Protein AF-A0A0Q2QNN5-F1 (afdb_monomer_lite)

Foldseek 3Di:
DPLVVLLVLLVVLLVCCLPVNVCSLVSLVVVLVVQVVLNVLSVQLSVLSVVLVVLVVLCLQQVVDPVVVVVVHDHDDDDPVVNVVSLVVSLVSNLSSLVSVLVSQVVVCVVQVLCLSNVLSVLQNVLSVCVVVDPVSSVVSSVSSSVSNSSSSVSSVVRD

Sequence (160 aa):
MNVRRLELLFALTLILMMYVYPLALVGLWLLMGELPKYREELKRSLIVFIASLPLYGAKIALGISGWSRTLGITPVETSPAVINAVHTVFLTLQFLSLYFLYRALSRMSDDTGAEMLKTGGLMLLVAIPLHFATITAYFIATWMGLILIIYGLEQTVGHG

Radius of gyration: 16.25 Å; chains: 1; bounding box: 40×25×50 Å

Secondary structure (DSSP, 8-state):
--HHHHHHHHHHHHHHHHHSGGGHHHHHHHHHHH-GGGHHHHHHHHHHHHHHHHHHHHHHHTT-STHHHHTTPPPPP--HHHHHHHHHHHHHHHHHHHHHHHHHHHHHHHHHT-HHHHHHHHHHHHHHHHHHH-HHHHHHHHHHHHHHHHHHHHHHHHT-

pLDDT: mean 94.72, std 7.02, range [43.03, 98.69]

Organism: NCBI:txid277988

Structure (mmCIF, N/CA/C/O backbone):
data_AF-A0A0Q2QNN5-F1
#
_entry.id   AF-A0A0Q2QNN5-F1
#
loop_
_atom_site.group_PDB
_atom_site.id
_atom_site.type_symbol
_atom_site.label_atom_id
_atom_site.label_alt_id
_atom_site.label_comp_id
_atom_site.label_asym_id
_atom_site.label_entity_id
_atom_site.label_seq_id
_atom_site.pdbx_PDB_ins_code
_atom_site.Cartn_x
_atom_site.Cartn_y
_atom_site.Cartn_z
_atom_site.occupancy
_atom_site.B_iso_or_equiv
_atom_site.auth_seq_id
_atom_site.auth_comp_id
_atom_site.auth_asym_id
_atom_site.auth_atom_id
_atom_site.pdbx_PDB_model_num
ATOM 1 N N . MET A 1 1 ? -11.080 -6.256 20.028 1.00 81.31 1 MET A N 1
ATOM 2 C CA . MET A 1 1 ? -10.058 -6.139 18.966 1.00 81.31 1 MET A CA 1
ATOM 3 C C . MET A 1 1 ? -8.701 -6.056 19.647 1.00 81.31 1 MET A C 1
ATOM 5 O O . MET A 1 1 ? -8.588 -5.290 20.592 1.00 81.31 1 MET A O 1
ATOM 9 N N . ASN A 1 2 ? -7.712 -6.870 19.267 1.00 89.56 2 ASN A N 1
ATOM 10 C CA . ASN A 1 2 ? -6.384 -6.795 19.887 1.00 89.56 2 ASN A CA 1
ATOM 11 C C . ASN A 1 2 ? -5.547 -5.737 19.153 1.00 89.56 2 ASN A C 1
ATOM 13 O O . ASN A 1 2 ? -4.964 -6.024 18.110 1.00 89.56 2 ASN A O 1
ATOM 17 N N . VAL A 1 3 ? -5.539 -4.515 19.684 1.00 92.44 3 VAL A N 1
ATOM 18 C CA . VAL A 1 3 ? -4.913 -3.342 19.052 1.00 92.44 3 VAL A CA 1
ATOM 19 C C . VAL A 1 3 ? -3.424 -3.550 18.797 1.00 92.44 3 VAL A C 1
ATOM 21 O O . VAL A 1 3 ? -2.986 -3.413 17.660 1.00 92.44 3 VAL A O 1
ATOM 24 N N . ARG A 1 4 ? -2.681 -4.055 19.787 1.00 93.75 4 ARG A N 1
ATOM 25 C CA . ARG A 1 4 ? -1.249 -4.349 19.636 1.00 93.75 4 ARG A CA 1
ATOM 26 C C . ARG A 1 4 ? -0.961 -5.347 18.515 1.00 93.75 4 ARG A C 1
ATOM 28 O O . ARG A 1 4 ? 0.030 -5.232 17.799 1.00 93.75 4 ARG A O 1
ATOM 35 N N . ARG A 1 5 ? -1.834 -6.343 18.334 1.00 95.44 5 ARG A N 1
ATOM 36 C CA . ARG A 1 5 ? -1.711 -7.288 17.217 1.00 95.44 5 ARG A CA 1
ATOM 37 C C . ARG A 1 5 ? -1.963 -6.604 15.874 1.00 95.44 5 ARG A C 1
ATOM 39 O O . ARG A 1 5 ? -1.244 -6.891 14.924 1.00 95.44 5 ARG A O 1
ATOM 46 N N . LEU A 1 6 ? -2.942 -5.705 15.788 1.00 96.12 6 LEU A N 1
ATOM 47 C CA . LEU A 1 6 ? -3.210 -4.947 14.564 1.00 96.12 6 LEU A CA 1
ATOM 48 C C . LEU A 1 6 ? -2.070 -3.996 14.209 1.00 96.12 6 LEU A C 1
ATOM 50 O O . LEU A 1 6 ? -1.664 -3.983 13.052 1.00 96.12 6 LEU A O 1
ATOM 54 N N . GLU A 1 7 ? -1.512 -3.268 15.175 1.00 96.50 7 GLU A N 1
ATOM 55 C CA . GLU A 1 7 ? -0.339 -2.408 14.966 1.00 96.50 7 GLU A CA 1
ATOM 56 C C . GLU A 1 7 ? 0.812 -3.195 14.337 1.00 96.50 7 GLU A C 1
ATOM 58 O O . GLU A 1 7 ? 1.355 -2.800 13.304 1.00 96.50 7 GLU A O 1
ATOM 63 N N . LEU A 1 8 ? 1.126 -4.363 14.912 1.00 97.25 8 LEU A N 1
ATOM 64 C CA . LEU A 1 8 ? 2.151 -5.263 14.389 1.00 97.25 8 LEU A CA 1
ATOM 65 C C . LEU A 1 8 ? 1.820 -5.748 12.976 1.00 97.25 8 LEU A C 1
ATOM 67 O O . LEU A 1 8 ? 2.712 -5.808 12.135 1.00 97.25 8 LEU A O 1
ATOM 71 N N . LEU A 1 9 ? 0.560 -6.079 12.692 1.00 97.50 9 LEU A N 1
ATOM 72 C CA . LEU A 1 9 ? 0.148 -6.530 11.364 1.00 97.50 9 LEU A CA 1
ATOM 73 C C . LEU A 1 9 ? 0.200 -5.412 10.319 1.00 97.50 9 LEU A C 1
ATOM 75 O O . LEU A 1 9 ? 0.644 -5.668 9.200 1.00 97.50 9 LEU A O 1
ATOM 79 N N . PHE A 1 10 ? -0.198 -4.184 10.652 1.00 97.25 10 PHE A N 1
ATOM 80 C CA . PHE A 1 10 ? -0.065 -3.036 9.752 1.00 97.25 10 PHE A CA 1
ATOM 81 C C . PHE A 1 10 ? 1.404 -2.684 9.513 1.00 97.25 10 PHE A C 1
ATOM 83 O O . PHE A 1 10 ? 1.803 -2.524 8.357 1.00 97.25 10 PHE A O 1
ATOM 90 N N . ALA A 1 11 ? 2.222 -2.650 10.569 1.00 97.06 11 ALA A N 1
ATOM 91 C CA . ALA A 1 11 ? 3.662 -2.440 10.455 1.00 97.06 11 ALA A CA 1
ATOM 92 C C . ALA A 1 11 ? 4.309 -3.513 9.573 1.00 97.06 11 ALA A C 1
ATOM 94 O O . ALA A 1 11 ? 4.985 -3.181 8.601 1.00 97.06 11 ALA A O 1
ATOM 95 N N . LEU A 1 12 ? 4.032 -4.791 9.845 1.00 96.62 12 LEU A N 1
ATOM 96 C CA . LEU A 1 12 ? 4.512 -5.911 9.041 1.00 96.62 12 LEU A CA 1
ATOM 97 C C . LEU A 1 12 ? 4.075 -5.769 7.579 1.00 96.62 12 LEU A C 1
ATOM 99 O O . LEU A 1 12 ? 4.908 -5.860 6.684 1.00 96.62 12 LEU A O 1
ATOM 103 N N . THR A 1 13 ? 2.792 -5.504 7.326 1.00 97.19 13 THR A N 1
ATOM 104 C CA . THR A 1 13 ? 2.253 -5.379 5.963 1.00 97.19 13 THR A CA 1
ATOM 105 C C . THR A 1 13 ? 2.957 -4.272 5.184 1.00 97.19 13 THR A C 1
ATOM 107 O O . THR A 1 13 ? 3.380 -4.503 4.051 1.00 97.19 13 THR A O 1
ATOM 110 N N . LEU A 1 14 ? 3.121 -3.086 5.779 1.00 96.50 14 LEU A N 1
ATOM 111 C CA . LEU A 1 14 ? 3.725 -1.938 5.099 1.00 96.50 14 LEU A CA 1
ATOM 112 C C . LEU A 1 14 ? 5.240 -2.084 4.939 1.00 96.50 14 LEU A C 1
ATOM 114 O O . LEU A 1 14 ? 5.761 -1.775 3.869 1.00 96.50 14 LEU A O 1
ATOM 118 N N . ILE A 1 15 ? 5.944 -2.626 5.935 1.00 96.19 15 ILE A N 1
ATOM 119 C CA . ILE A 1 15 ? 7.377 -2.945 5.827 1.00 96.19 15 ILE A CA 1
ATOM 120 C C . ILE A 1 15 ? 7.607 -3.969 4.712 1.00 96.19 15 ILE A C 1
ATOM 122 O O . ILE A 1 15 ? 8.457 -3.759 3.846 1.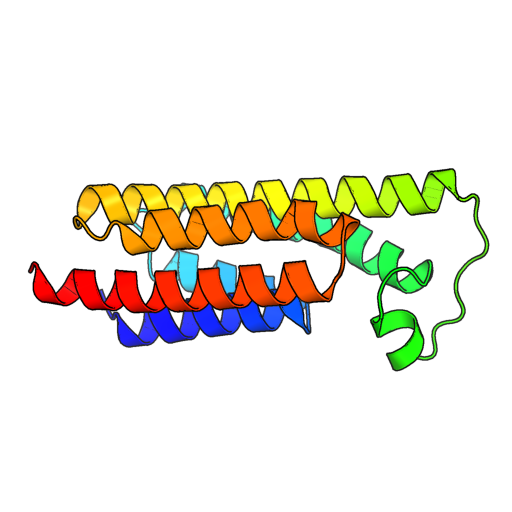00 96.19 15 ILE A O 1
ATOM 126 N N . LEU A 1 16 ? 6.824 -5.049 4.675 1.00 96.12 16 LEU A N 1
ATOM 127 C CA . LEU A 1 16 ? 6.930 -6.035 3.602 1.00 96.12 16 LEU A CA 1
ATOM 128 C C . LEU A 1 16 ? 6.589 -5.409 2.247 1.00 96.12 16 LEU A C 1
ATOM 130 O O . LEU A 1 16 ? 7.332 -5.612 1.296 1.00 96.12 16 LEU A O 1
ATOM 134 N N . MET A 1 17 ? 5.549 -4.580 2.152 1.00 95.00 17 MET A N 1
ATOM 135 C CA . MET A 1 17 ? 5.201 -3.908 0.895 1.00 95.00 17 MET A CA 1
ATOM 136 C C . MET A 1 17 ? 6.324 -2.985 0.397 1.00 95.00 17 MET A C 1
ATOM 138 O O . MET A 1 17 ? 6.577 -2.915 -0.804 1.00 95.00 17 MET A O 1
ATOM 142 N N . MET A 1 18 ? 7.019 -2.304 1.306 1.00 93.50 18 MET A N 1
ATOM 143 C CA . MET A 1 18 ? 8.136 -1.416 0.990 1.00 93.50 18 MET A CA 1
ATOM 144 C C . MET A 1 18 ? 9.396 -2.163 0.547 1.00 93.50 18 MET A C 1
ATOM 146 O O . MET A 1 18 ? 10.030 -1.765 -0.431 1.00 93.50 18 MET A O 1
ATOM 150 N N . TYR A 1 19 ? 9.770 -3.225 1.262 1.00 92.06 19 TYR A N 1
ATOM 151 C CA . TYR A 1 19 ? 11.091 -3.839 1.110 1.00 92.06 19 TYR A CA 1
ATOM 152 C C . TYR A 1 19 ? 11.054 -5.200 0.423 1.00 92.06 19 TYR A C 1
ATOM 154 O O . TYR A 1 19 ? 11.935 -5.491 -0.380 1.00 92.06 19 TYR A O 1
ATOM 162 N N . VAL A 1 20 ? 10.036 -6.021 0.676 1.00 94.06 20 VAL A N 1
ATOM 163 C CA . VAL A 1 20 ? 9.918 -7.395 0.159 1.00 94.06 20 VAL A CA 1
ATOM 164 C C . VAL A 1 20 ? 8.510 -7.611 -0.391 1.00 94.06 20 VAL A C 1
ATOM 166 O O . VAL A 1 20 ? 7.751 -8.430 0.129 1.00 94.06 20 VAL A O 1
ATOM 169 N N . TYR A 1 21 ? 8.161 -6.836 -1.428 1.00 95.00 21 TYR A N 1
ATOM 170 C CA . TYR A 1 21 ? 6.783 -6.645 -1.895 1.00 95.00 21 TYR A CA 1
ATOM 171 C C . TYR A 1 21 ? 5.940 -7.927 -1.863 1.00 95.00 21 TYR A C 1
ATOM 173 O O . TYR A 1 21 ? 4.934 -7.909 -1.162 1.00 95.00 21 TYR A O 1
ATOM 181 N N . PRO A 1 22 ? 6.350 -9.069 -2.465 1.00 96.62 22 PRO A N 1
ATOM 182 C CA . PRO A 1 22 ? 5.510 -10.266 -2.517 1.00 96.62 22 PRO A CA 1
ATOM 183 C C . PRO A 1 22 ? 5.049 -10.783 -1.151 1.00 96.62 22 PRO A C 1
ATOM 185 O O . PRO A 1 22 ? 3.939 -11.295 -1.034 1.00 96.62 22 PRO A O 1
ATOM 188 N N . LEU A 1 23 ? 5.851 -10.612 -0.098 1.00 96.81 23 LEU A N 1
ATOM 189 C CA . LEU A 1 23 ? 5.504 -11.088 1.240 1.00 96.81 23 LEU A CA 1
ATOM 190 C C . LEU A 1 23 ? 4.384 -10.274 1.902 1.00 96.81 23 LEU A C 1
ATOM 192 O O . LEU A 1 23 ? 3.762 -10.763 2.846 1.00 96.81 23 LEU A O 1
ATOM 196 N N . ALA A 1 24 ? 4.049 -9.083 1.393 1.00 96.69 24 ALA A N 1
ATOM 197 C CA . ALA A 1 24 ? 2.934 -8.290 1.911 1.00 96.69 24 ALA A CA 1
ATOM 198 C C . ALA A 1 24 ? 1.574 -9.003 1.783 1.00 96.69 24 ALA A C 1
ATOM 200 O O . ALA A 1 24 ? 0.653 -8.684 2.539 1.00 96.69 24 ALA A O 1
ATOM 201 N N . LEU A 1 25 ? 1.459 -10.023 0.913 1.00 97.06 25 LEU A N 1
ATOM 202 C CA . LEU A 1 25 ? 0.274 -10.888 0.842 1.00 97.06 25 LEU A CA 1
ATOM 203 C C . LEU A 1 25 ? -0.052 -11.520 2.201 1.00 97.06 25 LEU A C 1
ATOM 205 O O . LEU A 1 25 ? -1.222 -11.645 2.553 1.00 97.06 25 LEU A O 1
ATOM 209 N N . VAL A 1 26 ? 0.977 -11.882 2.980 1.00 96.88 26 VAL A N 1
ATOM 210 C CA . VAL A 1 26 ? 0.811 -12.518 4.293 1.00 96.88 26 VAL A CA 1
ATOM 211 C C . VAL A 1 26 ? 0.206 -11.521 5.272 1.00 96.88 26 VAL A C 1
ATOM 213 O O . VAL A 1 26 ? -0.752 -11.845 5.966 1.00 96.88 26 VAL A O 1
ATOM 216 N N . GLY A 1 27 ? 0.713 -10.287 5.283 1.00 96.50 27 GLY A N 1
ATOM 217 C CA . GLY A 1 27 ? 0.192 -9.216 6.127 1.00 96.50 27 GLY A CA 1
ATOM 218 C C . GLY A 1 27 ? -1.274 -8.889 5.827 1.00 96.50 27 GLY A C 1
ATOM 219 O O . GLY A 1 27 ? -2.106 -8.900 6.735 1.00 96.50 27 GLY A O 1
ATOM 220 N N . LEU A 1 28 ? -1.621 -8.711 4.547 1.00 96.81 28 LEU A N 1
ATOM 221 C CA . LEU A 1 28 ? -3.003 -8.469 4.112 1.00 96.81 28 LEU A CA 1
ATOM 222 C C . LEU A 1 28 ? -3.939 -9.637 4.455 1.00 96.81 28 LEU A C 1
ATOM 224 O O . LEU A 1 28 ? -5.064 -9.422 4.912 1.00 96.81 28 LEU A O 1
ATOM 228 N N . TRP A 1 29 ? -3.476 -10.875 4.272 1.00 97.56 29 TRP A N 1
ATOM 229 C CA . TRP A 1 29 ? -4.245 -12.067 4.621 1.00 97.56 29 TRP A CA 1
ATOM 230 C C . TRP A 1 29 ? -4.497 -12.176 6.132 1.00 97.56 29 TRP A C 1
ATOM 232 O O . TRP A 1 29 ? -5.625 -12.449 6.547 1.00 97.56 29 TRP A O 1
ATOM 242 N N . LEU A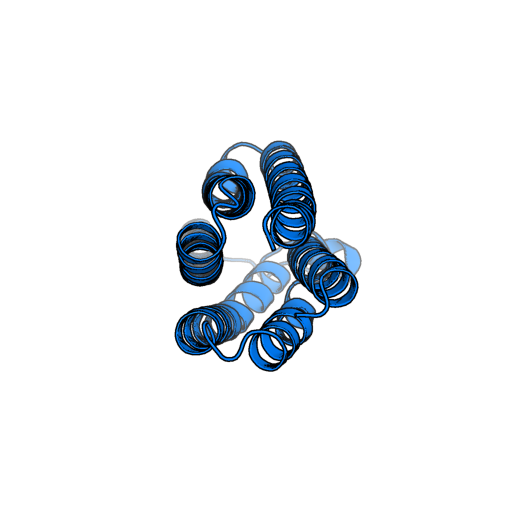 1 30 ? -3.488 -11.896 6.961 1.00 97.44 30 LEU A N 1
ATOM 243 C CA . LEU A 1 30 ? -3.624 -11.892 8.420 1.00 97.44 30 LEU A CA 1
ATOM 244 C C . LEU A 1 30 ? -4.547 -10.765 8.907 1.00 97.44 30 LEU A C 1
ATOM 246 O O . LEU A 1 30 ? -5.407 -11.013 9.753 1.00 97.44 30 LEU A O 1
ATOM 250 N N . LEU A 1 31 ? -4.441 -9.558 8.339 1.00 96.69 31 LEU A N 1
ATOM 251 C CA . LEU A 1 31 ? -5.359 -8.449 8.634 1.00 96.69 31 LEU A CA 1
ATOM 252 C C . LEU A 1 31 ? -6.813 -8.827 8.333 1.00 96.69 31 LEU A C 1
ATOM 254 O O . LEU A 1 31 ? -7.704 -8.542 9.127 1.00 96.69 31 LEU A O 1
ATOM 258 N N . MET A 1 32 ? -7.059 -9.526 7.223 1.00 95.75 32 MET A N 1
ATOM 259 C CA . MET A 1 32 ? -8.392 -10.017 6.858 1.00 95.75 32 MET A CA 1
ATOM 260 C C . MET A 1 32 ? -8.959 -11.032 7.871 1.00 95.75 32 MET A C 1
ATOM 262 O O . MET A 1 32 ? -10.183 -11.140 8.029 1.00 95.75 32 MET A O 1
ATOM 266 N N . GLY A 1 33 ? -8.084 -11.771 8.559 1.00 94.38 33 GLY A N 1
ATOM 267 C CA . GLY A 1 33 ? -8.445 -12.645 9.674 1.00 94.38 33 GLY A CA 1
ATOM 268 C C . GLY A 1 33 ? -8.839 -11.866 10.932 1.00 94.38 33 GLY A C 1
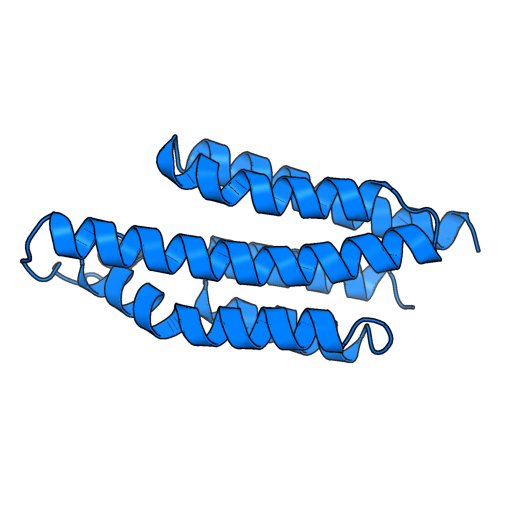ATOM 269 O O . GLY A 1 33 ? -9.865 -12.172 11.537 1.00 94.38 33 GLY A O 1
ATOM 270 N N . GLU A 1 34 ? -8.071 -10.832 11.280 1.00 95.44 34 GLU A N 1
ATOM 271 C CA . GLU A 1 34 ? -8.282 -10.031 12.497 1.00 95.44 34 GLU A CA 1
ATOM 272 C C . GLU A 1 34 ? -9.397 -8.980 12.379 1.00 95.44 34 GLU A C 1
ATOM 274 O O . GLU A 1 34 ? -9.926 -8.523 13.394 1.00 95.44 34 GLU A O 1
ATOM 279 N N . LEU A 1 35 ? -9.779 -8.603 11.156 1.00 95.00 35 LEU A N 1
ATOM 280 C CA . LEU A 1 35 ? -10.767 -7.559 10.872 1.00 95.00 35 LEU A CA 1
ATOM 281 C C . LEU A 1 35 ? -11.981 -8.105 10.090 1.00 95.00 35 LEU A C 1
ATOM 283 O O . LEU A 1 35 ? -12.241 -7.676 8.962 1.00 95.00 35 LEU A O 1
ATOM 287 N N . PRO A 1 36 ? -12.783 -9.027 10.662 1.00 94.25 36 PRO A N 1
ATOM 288 C CA . PRO A 1 36 ? -13.893 -9.666 9.951 1.00 94.25 36 PRO A CA 1
ATOM 289 C C . PRO A 1 36 ? -14.972 -8.676 9.484 1.00 94.25 36 PRO A C 1
ATOM 291 O O . PRO A 1 36 ? -15.555 -8.881 8.422 1.00 94.25 36 PRO A O 1
ATOM 294 N N . LYS A 1 37 ? -15.201 -7.578 10.222 1.00 95.19 37 LYS A N 1
ATOM 295 C CA . LYS A 1 37 ? -16.158 -6.519 9.842 1.00 95.19 37 LYS A CA 1
ATOM 296 C C . LYS A 1 37 ? -15.754 -5.758 8.568 1.00 95.19 37 LYS A C 1
ATOM 298 O O . LYS A 1 37 ? -16.624 -5.243 7.871 1.00 95.19 37 LYS A O 1
ATOM 303 N N . TYR A 1 38 ? -14.457 -5.722 8.252 1.00 96.00 38 TYR A N 1
ATOM 304 C CA . TYR A 1 38 ? -13.877 -4.994 7.111 1.00 96.00 38 TYR A CA 1
ATOM 305 C C . TYR A 1 38 ? -13.271 -5.947 6.065 1.00 96.00 38 TYR A C 1
ATOM 307 O O . TYR A 1 38 ? -12.448 -5.561 5.232 1.00 96.00 38 TYR A O 1
ATOM 315 N N . ARG A 1 39 ? -13.658 -7.228 6.123 1.00 95.81 39 ARG A N 1
ATOM 316 C CA . ARG A 1 39 ? -13.083 -8.311 5.318 1.00 95.81 39 ARG A CA 1
ATOM 317 C C . ARG A 1 39 ? -13.240 -8.091 3.818 1.00 95.81 39 ARG A C 1
ATOM 319 O O . ARG A 1 39 ? -12.326 -8.432 3.079 1.00 95.81 39 ARG A O 1
ATOM 326 N N . GLU A 1 40 ? -14.368 -7.561 3.357 1.00 97.38 40 GLU A N 1
ATOM 327 C CA . GLU A 1 40 ? -14.625 -7.399 1.920 1.00 97.38 40 GLU A CA 1
ATOM 328 C C . GLU A 1 40 ? -13.676 -6.386 1.277 1.00 97.38 40 GLU A C 1
ATOM 330 O O . GLU A 1 40 ? -13.119 -6.637 0.206 1.00 97.38 40 GLU A O 1
ATOM 335 N N . GLU A 1 41 ? -13.424 -5.266 1.949 1.00 98.00 41 GLU A N 1
ATOM 336 C CA . GLU A 1 41 ? -12.409 -4.299 1.546 1.00 98.00 41 GLU A CA 1
ATOM 337 C C . GLU A 1 41 ? -11.012 -4.929 1.533 1.00 98.00 41 GLU A C 1
ATOM 339 O O . GLU A 1 41 ? -10.307 -4.847 0.527 1.00 98.00 41 GLU A O 1
ATOM 344 N N . LEU A 1 42 ? -10.627 -5.630 2.602 1.00 97.75 42 LEU A N 1
ATOM 345 C CA . LEU A 1 42 ? -9.315 -6.282 2.691 1.00 97.75 42 LEU A CA 1
ATOM 346 C C . LEU A 1 42 ? -9.135 -7.385 1.639 1.00 97.75 42 LEU A C 1
ATOM 348 O O . LEU A 1 42 ? -8.062 -7.513 1.053 1.00 97.75 42 LEU A O 1
ATOM 352 N N . LYS A 1 43 ? -10.197 -8.130 1.322 1.00 98.19 43 LYS A N 1
ATOM 353 C CA . LYS A 1 43 ? -10.209 -9.130 0.251 1.00 98.19 43 LYS A CA 1
ATOM 354 C C . LYS A 1 43 ? -9.979 -8.483 -1.112 1.00 98.19 43 LYS A C 1
ATOM 356 O O . LYS A 1 43 ? -9.176 -8.986 -1.892 1.00 98.19 43 LYS A O 1
ATOM 361 N N . ARG A 1 44 ? -10.647 -7.361 -1.406 1.00 98.44 44 ARG A N 1
ATOM 362 C CA . ARG A 1 44 ? -10.424 -6.608 -2.655 1.00 98.44 44 ARG A CA 1
ATOM 363 C C . ARG A 1 44 ? -9.004 -6.051 -2.724 1.00 98.44 44 ARG A C 1
ATOM 365 O O . ARG A 1 44 ? -8.3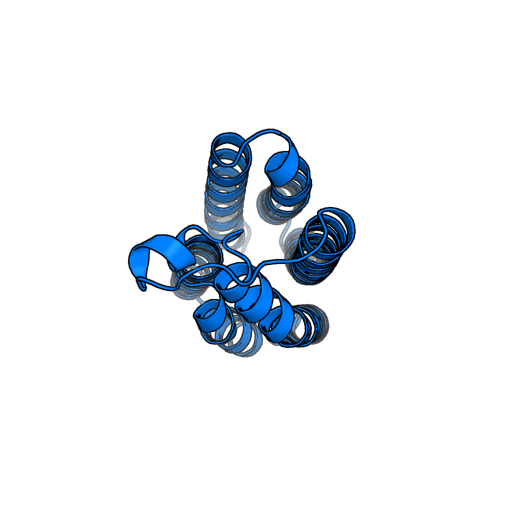80 -6.159 -3.774 1.00 98.44 44 ARG A O 1
ATOM 372 N N . SER A 1 45 ? -8.482 -5.536 -1.608 1.00 98.38 45 SER A N 1
ATOM 373 C CA . SER A 1 45 ? -7.081 -5.113 -1.489 1.00 98.38 45 SER A CA 1
ATOM 374 C C . SER A 1 45 ? -6.130 -6.257 -1.854 1.00 98.38 45 SER A C 1
ATOM 376 O O . SER A 1 45 ? -5.321 -6.118 -2.767 1.00 98.38 45 SER A O 1
ATOM 378 N N . LEU A 1 46 ? -6.311 -7.430 -1.238 1.00 98.06 46 LEU A N 1
ATOM 379 C CA . LEU A 1 46 ? -5.501 -8.622 -1.488 1.00 98.06 46 LEU A CA 1
ATOM 380 C C . LEU A 1 46 ? -5.597 -9.124 -2.938 1.00 98.06 46 LEU A C 1
ATOM 382 O O . LEU A 1 46 ? -4.580 -9.488 -3.519 1.00 98.06 46 LEU A O 1
ATOM 386 N N . ILE A 1 47 ? -6.787 -9.133 -3.545 1.00 98.50 47 ILE A N 1
ATOM 387 C CA . ILE A 1 47 ? -6.967 -9.555 -4.946 1.00 98.50 47 ILE A CA 1
ATOM 388 C C . ILE A 1 47 ? -6.168 -8.652 -5.888 1.00 98.50 47 ILE A C 1
ATOM 390 O O . ILE A 1 47 ? -5.435 -9.144 -6.746 1.00 98.50 47 ILE A O 1
ATOM 394 N N . VAL A 1 48 ? -6.283 -7.334 -5.717 1.00 98.25 48 VAL A N 1
ATOM 395 C CA . VAL A 1 48 ? -5.551 -6.369 -6.547 1.00 98.25 48 VAL A CA 1
ATOM 396 C C . VAL A 1 48 ? -4.045 -6.468 -6.298 1.00 98.25 48 VAL A C 1
ATOM 398 O O . VAL A 1 48 ? -3.263 -6.410 -7.246 1.00 98.25 48 VAL A O 1
ATOM 401 N N . PHE A 1 49 ? -3.637 -6.675 -5.046 1.00 98.25 49 PHE A N 1
ATOM 402 C CA . PHE A 1 49 ? -2.248 -6.930 -4.685 1.00 98.25 49 PHE A CA 1
ATOM 403 C C . PHE A 1 49 ? -1.690 -8.179 -5.386 1.00 98.25 49 PHE A C 1
ATOM 405 O O . PHE A 1 49 ? -0.603 -8.149 -5.946 1.00 98.25 49 PHE A O 1
ATOM 412 N N . ILE A 1 50 ? -2.435 -9.285 -5.415 1.00 98.44 50 ILE A N 1
ATOM 413 C CA . ILE A 1 50 ? -2.008 -10.501 -6.123 1.00 98.44 50 ILE A CA 1
ATOM 414 C C . ILE A 1 50 ? -1.880 -10.230 -7.627 1.00 98.44 50 ILE A C 1
ATOM 416 O O . ILE A 1 50 ? -0.908 -10.659 -8.250 1.00 98.44 50 ILE A O 1
ATOM 420 N N . ALA A 1 51 ? -2.815 -9.473 -8.205 1.00 98.25 51 ALA A N 1
ATOM 421 C CA . ALA A 1 51 ? -2.782 -9.106 -9.619 1.00 98.25 51 ALA A CA 1
ATOM 422 C C . ALA A 1 51 ? -1.565 -8.240 -9.999 1.00 98.25 51 ALA A C 1
ATOM 424 O O . ALA A 1 51 ? -1.155 -8.246 -11.160 1.00 98.25 51 ALA A O 1
ATOM 425 N N . SER A 1 52 ? -0.957 -7.516 -9.052 1.00 98.19 52 SER A N 1
ATOM 426 C CA . SER A 1 52 ? 0.247 -6.718 -9.309 1.00 98.19 52 SER A CA 1
ATOM 427 C C . SER A 1 52 ? 1.549 -7.529 -9.241 1.00 98.19 52 SER A C 1
ATOM 429 O O . SER A 1 52 ? 2.570 -7.068 -9.758 1.00 98.19 52 SER A O 1
ATOM 431 N N . LEU A 1 53 ? 1.544 -8.731 -8.647 1.00 98.00 53 LEU A N 1
ATOM 432 C CA . LEU A 1 53 ? 2.752 -9.548 -8.461 1.00 98.00 53 LEU A CA 1
ATOM 433 C C . LEU A 1 53 ? 3.480 -9.887 -9.773 1.00 98.00 53 LEU A C 1
ATOM 435 O O . LEU A 1 53 ? 4.705 -9.742 -9.804 1.00 98.00 53 LEU A O 1
ATOM 439 N N . PRO A 1 54 ? 2.798 -10.262 -10.876 1.00 98.06 54 PRO A N 1
ATOM 440 C CA . PRO A 1 54 ? 3.476 -10.478 -12.153 1.00 98.06 54 PRO A CA 1
ATOM 441 C C . PRO A 1 54 ? 4.197 -9.221 -12.655 1.00 98.06 54 PRO A C 1
ATOM 443 O O . PRO A 1 54 ? 5.322 -9.307 -13.145 1.00 98.06 54 PRO A O 1
ATOM 446 N N . LEU A 1 55 ? 3.599 -8.037 -12.473 1.00 97.81 55 LEU A N 1
ATOM 447 C CA . LEU A 1 55 ? 4.228 -6.769 -12.852 1.00 97.81 55 LEU A CA 1
ATOM 448 C C . LEU A 1 55 ? 5.395 -6.409 -11.936 1.00 97.81 55 LEU A C 1
ATOM 450 O O . LEU A 1 55 ? 6.367 -5.822 -12.401 1.00 97.81 55 LEU A O 1
ATOM 454 N N . TYR A 1 56 ? 5.347 -6.785 -10.657 1.00 97.00 56 TYR A N 1
ATOM 455 C CA . TYR A 1 56 ? 6.508 -6.667 -9.778 1.00 97.00 56 TYR A CA 1
ATOM 456 C C . TYR A 1 56 ? 7.676 -7.531 -10.275 1.00 97.00 56 TYR A C 1
ATOM 458 O O . TYR A 1 56 ? 8.802 -7.041 -10.368 1.00 97.00 56 TYR A O 1
ATOM 466 N N . GLY A 1 57 ? 7.404 -8.778 -10.674 1.00 96.75 57 GLY A N 1
ATOM 467 C CA . GLY A 1 57 ? 8.391 -9.644 -11.326 1.00 96.75 57 GLY A CA 1
ATOM 468 C C . GLY A 1 57 ? 8.951 -9.023 -12.610 1.00 96.75 57 GLY A C 1
ATOM 469 O O . GLY A 1 57 ? 10.167 -8.956 -12.785 1.00 96.75 57 GLY A O 1
ATOM 470 N N . ALA A 1 58 ? 8.083 -8.463 -13.459 1.00 96.56 58 ALA A N 1
ATOM 471 C CA . ALA A 1 58 ? 8.500 -7.732 -14.655 1.00 96.56 58 ALA A CA 1
ATOM 472 C C . ALA A 1 58 ? 9.376 -6.512 -14.315 1.00 96.56 58 ALA A C 1
ATOM 474 O O . ALA A 1 58 ? 10.394 -6.295 -14.964 1.00 96.56 58 ALA A O 1
ATOM 475 N N . LYS A 1 59 ? 9.059 -5.749 -13.258 1.00 95.88 59 LYS A N 1
ATOM 476 C CA . LYS A 1 59 ? 9.903 -4.632 -12.793 1.00 95.88 59 LYS A CA 1
ATOM 477 C C . LYS A 1 59 ? 11.307 -5.086 -12.394 1.00 95.88 59 LYS A C 1
ATOM 479 O O . LYS A 1 59 ? 12.247 -4.318 -12.579 1.00 95.88 59 LYS A O 1
ATOM 484 N N . ILE A 1 60 ? 11.456 -6.284 -11.828 1.00 95.81 60 ILE A N 1
ATOM 485 C CA . ILE A 1 60 ? 12.773 -6.855 -11.519 1.00 95.81 60 ILE A CA 1
ATOM 486 C C . ILE A 1 60 ? 13.503 -7.206 -12.819 1.00 95.81 60 ILE A C 1
ATOM 488 O O . ILE A 1 60 ? 14.618 -6.740 -13.016 1.00 95.81 60 ILE A O 1
ATOM 492 N N . ALA A 1 61 ? 12.865 -7.954 -13.723 1.00 96.19 61 ALA A N 1
ATOM 493 C CA . ALA A 1 61 ? 13.473 -8.366 -14.993 1.00 96.19 61 ALA A CA 1
ATOM 494 C C . ALA A 1 61 ? 13.859 -7.182 -15.901 1.00 96.19 61 ALA A C 1
ATOM 496 O O . ALA A 1 61 ? 14.826 -7.264 -16.650 1.00 96.19 61 ALA A O 1
ATOM 497 N N . LEU A 1 62 ? 13.120 -6.073 -15.824 1.00 95.38 62 LEU A N 1
ATOM 498 C CA . LEU A 1 62 ? 13.367 -4.849 -16.591 1.00 95.38 62 LEU A CA 1
ATOM 499 C C . LEU A 1 62 ? 14.329 -3.866 -15.903 1.00 95.38 62 LEU A C 1
ATOM 501 O O . LEU A 1 62 ? 14.522 -2.761 -16.400 1.00 95.38 62 LEU A O 1
ATOM 505 N N . GLY A 1 63 ? 14.897 -4.202 -14.740 1.00 93.00 63 GLY A N 1
ATOM 506 C CA . GLY A 1 63 ? 15.823 -3.306 -14.034 1.00 93.00 63 GLY A CA 1
ATOM 507 C C . GLY A 1 63 ? 15.183 -2.074 -13.379 1.00 93.00 63 GLY A C 1
ATOM 508 O O . GLY A 1 63 ? 15.895 -1.193 -12.907 1.00 93.00 63 GLY A O 1
ATOM 509 N N . ILE A 1 64 ? 13.849 -2.001 -13.317 1.00 91.38 64 ILE A N 1
ATOM 510 C CA . ILE A 1 64 ? 13.096 -0.892 -12.700 1.00 91.38 64 ILE A CA 1
ATOM 511 C C . ILE A 1 64 ? 13.147 -0.990 -11.169 1.00 91.38 64 ILE A C 1
ATOM 513 O O . ILE A 1 64 ? 13.141 0.015 -10.459 1.00 91.38 64 ILE A O 1
ATOM 517 N N . SER A 1 65 ? 13.133 -2.216 -10.641 1.00 90.62 65 SER A N 1
ATOM 518 C CA . SER A 1 65 ? 13.213 -2.486 -9.205 1.00 90.62 65 SER A CA 1
ATOM 519 C C . SER A 1 65 ? 14.666 -2.498 -8.732 1.00 90.62 65 SER A C 1
ATOM 521 O O . SER A 1 65 ? 15.511 -3.140 -9.355 1.00 90.62 65 SER A O 1
ATOM 523 N N . GLY A 1 66 ? 14.943 -1.904 -7.564 1.00 87.25 66 GLY A N 1
ATOM 524 C CA . GLY A 1 66 ? 16.259 -1.994 -6.914 1.00 87.25 66 GLY A CA 1
ATOM 525 C C . GLY A 1 66 ? 16.716 -3.440 -6.668 1.00 87.25 66 GLY A C 1
ATOM 526 O O . GLY A 1 66 ? 17.912 -3.726 -6.691 1.00 87.25 66 GLY A O 1
ATOM 527 N N . TRP A 1 67 ? 15.764 -4.373 -6.553 1.00 91.81 67 TRP A N 1
ATOM 528 C CA . TRP A 1 67 ? 16.036 -5.805 -6.444 1.00 91.81 67 TRP A CA 1
ATOM 529 C C . TRP A 1 67 ? 16.740 -6.404 -7.662 1.00 91.81 67 TRP A C 1
ATOM 531 O O . TRP A 1 67 ? 17.441 -7.394 -7.493 1.00 91.81 67 TRP A O 1
ATOM 541 N N . SER A 1 68 ? 16.623 -5.813 -8.857 1.00 91.81 68 SER A N 1
ATOM 542 C CA . SER A 1 68 ? 17.371 -6.282 -10.035 1.00 91.81 68 SER A CA 1
ATOM 543 C C . SER A 1 68 ? 18.873 -6.290 -9.756 1.00 91.81 68 SER A C 1
ATOM 545 O O . SER A 1 68 ? 19.541 -7.285 -10.019 1.00 91.81 68 SER A O 1
ATOM 547 N N . ARG A 1 69 ? 19.394 -5.213 -9.149 1.00 91.44 69 ARG A N 1
ATOM 548 C CA . ARG A 1 69 ? 20.807 -5.114 -8.766 1.00 91.44 69 ARG A CA 1
ATOM 549 C C . ARG A 1 69 ? 21.140 -6.070 -7.621 1.00 91.44 69 ARG A C 1
ATOM 551 O O . ARG A 1 69 ? 22.144 -6.766 -7.704 1.00 91.44 69 ARG A O 1
ATOM 558 N N . THR A 1 70 ? 20.306 -6.123 -6.581 1.00 92.44 70 THR A N 1
ATOM 559 C CA . THR A 1 70 ? 20.535 -6.990 -5.409 1.00 92.44 70 THR A CA 1
ATOM 560 C C . THR A 1 70 ? 20.573 -8.475 -5.771 1.00 92.44 70 THR A C 1
ATOM 562 O O . THR A 1 70 ? 21.357 -9.220 -5.194 1.00 92.44 70 THR A O 1
ATOM 565 N N . LEU A 1 71 ? 19.754 -8.904 -6.733 1.00 91.75 71 LEU A N 1
ATOM 566 C CA . LEU A 1 71 ? 19.686 -10.291 -7.201 1.00 91.75 71 LEU A CA 1
ATOM 567 C C . LEU A 1 71 ? 20.673 -10.596 -8.340 1.00 91.75 71 LEU A C 1
ATOM 569 O O . LEU A 1 71 ? 20.702 -11.726 -8.817 1.00 91.75 71 LEU A O 1
ATOM 573 N N . GLY A 1 72 ? 21.455 -9.613 -8.802 1.00 93.56 72 GLY A N 1
ATOM 574 C CA . GLY A 1 72 ? 22.388 -9.791 -9.920 1.00 93.56 72 GLY A CA 1
ATOM 575 C C . GLY A 1 72 ? 21.707 -10.074 -11.264 1.00 93.56 72 GLY A C 1
ATOM 576 O O . GLY A 1 72 ? 22.302 -10.708 -12.130 1.00 93.56 72 GLY A O 1
ATOM 577 N N . ILE A 1 73 ? 20.460 -9.630 -11.444 1.00 92.38 73 ILE A N 1
ATOM 578 C CA . ILE A 1 73 ? 19.689 -9.841 -12.672 1.00 92.38 73 ILE A CA 1
ATOM 579 C C . ILE A 1 73 ? 20.085 -8.781 -13.700 1.00 92.38 73 ILE A C 1
ATOM 581 O O . ILE A 1 73 ? 19.930 -7.582 -13.452 1.00 92.38 73 ILE A O 1
ATOM 585 N N . THR A 1 74 ? 20.563 -9.231 -14.861 1.00 93.38 74 THR A N 1
ATOM 586 C CA . THR A 1 74 ? 20.796 -8.381 -16.034 1.00 93.38 74 THR A CA 1
ATOM 587 C C . THR A 1 74 ? 19.452 -7.937 -16.622 1.00 93.38 74 THR A C 1
ATOM 589 O O . THR A 1 74 ? 18.646 -8.805 -16.967 1.00 93.38 74 THR A O 1
ATOM 592 N N . PRO A 1 75 ? 19.184 -6.621 -16.744 1.00 93.62 75 PRO A N 1
ATOM 593 C CA . PRO A 1 75 ? 17.927 -6.134 -17.300 1.00 93.62 75 PRO A CA 1
ATOM 594 C C . PRO A 1 75 ? 17.710 -6.600 -18.740 1.00 93.62 75 PRO A C 1
ATOM 596 O O . PRO A 1 75 ? 18.621 -6.536 -19.564 1.00 93.62 75 PRO A O 1
ATOM 599 N N . VAL A 1 76 ? 16.488 -7.028 -19.052 1.00 93.31 76 VAL A N 1
ATOM 600 C CA . VAL A 1 76 ? 16.082 -7.344 -20.426 1.00 93.31 76 VAL A CA 1
ATOM 601 C C . VAL A 1 76 ? 15.956 -6.047 -21.224 1.00 93.31 76 VAL A C 1
ATOM 603 O O . VAL A 1 76 ? 15.222 -5.139 -20.828 1.00 93.31 76 VAL A O 1
ATOM 606 N N . GLU A 1 77 ? 16.639 -5.968 -22.366 1.00 91.31 77 GLU A N 1
ATOM 607 C CA . GLU A 1 77 ? 16.517 -4.827 -23.274 1.00 91.31 77 GLU A CA 1
ATOM 608 C C . GLU A 1 77 ? 15.104 -4.750 -23.866 1.00 91.31 77 GLU A C 1
ATOM 610 O O . GLU A 1 77 ? 14.572 -5.712 -24.421 1.00 91.31 77 GLU A O 1
ATOM 615 N N . THR A 1 78 ? 14.470 -3.587 -23.734 1.00 93.81 78 THR A N 1
ATOM 616 C CA . THR A 1 78 ? 13.137 -3.324 -24.279 1.00 93.81 78 THR A CA 1
ATOM 617 C C . THR A 1 78 ? 12.949 -1.834 -24.548 1.00 93.81 78 THR A C 1
ATOM 619 O O . THR A 1 78 ? 13.796 -1.007 -24.210 1.00 93.81 78 THR A O 1
ATOM 622 N N . SER A 1 79 ? 11.823 -1.469 -25.159 1.00 95.31 79 SER A N 1
ATOM 623 C CA . SER A 1 79 ? 11.508 -0.067 -25.430 1.00 95.31 79 SER A CA 1
ATOM 624 C C . SER A 1 79 ? 11.156 0.709 -24.145 1.00 95.31 79 SER A C 1
ATOM 626 O O . SER A 1 79 ? 10.510 0.159 -23.244 1.00 95.31 79 SER A O 1
ATOM 628 N N . PRO A 1 80 ? 11.461 2.020 -24.073 1.00 94.44 80 PRO A N 1
ATOM 629 C CA . PRO A 1 80 ? 11.041 2.872 -22.955 1.00 94.44 80 PRO A CA 1
ATOM 630 C C . PRO A 1 80 ? 9.524 2.869 -22.711 1.00 94.44 80 PRO A C 1
ATOM 632 O O . PRO A 1 80 ? 9.071 2.998 -21.576 1.00 94.44 80 PRO A O 1
ATOM 635 N N . ALA A 1 81 ? 8.725 2.678 -23.767 1.00 96.25 81 ALA A N 1
ATOM 636 C CA . ALA A 1 81 ? 7.272 2.589 -23.667 1.00 96.25 81 ALA A CA 1
ATOM 637 C C . ALA A 1 81 ? 6.820 1.384 -22.825 1.00 96.25 81 ALA A C 1
ATOM 639 O O . ALA A 1 81 ? 5.931 1.525 -21.986 1.00 96.25 81 ALA A O 1
ATOM 640 N N . VAL A 1 82 ? 7.463 0.222 -22.993 1.00 95.88 82 VAL A N 1
ATOM 641 C CA . VAL A 1 82 ? 7.164 -0.988 -22.207 1.00 95.88 82 VAL A CA 1
ATOM 642 C C . VAL A 1 82 ? 7.546 -0.789 -20.741 1.00 95.88 82 VAL A C 1
ATOM 644 O O . VAL A 1 82 ? 6.752 -1.114 -19.859 1.00 95.88 82 VAL A O 1
ATOM 647 N N . ILE A 1 83 ? 8.713 -0.194 -20.473 1.00 95.75 83 ILE A N 1
ATOM 648 C CA . ILE A 1 83 ? 9.171 0.138 -19.112 1.00 95.75 83 ILE A CA 1
ATOM 649 C C . ILE A 1 83 ? 8.142 1.033 -18.408 1.00 95.75 83 ILE A C 1
ATOM 651 O O . ILE A 1 83 ? 7.680 0.710 -17.309 1.00 95.75 83 ILE A O 1
ATOM 655 N N . ASN A 1 84 ? 7.733 2.121 -19.065 1.00 95.31 84 ASN A N 1
ATOM 656 C CA . ASN A 1 84 ? 6.763 3.071 -18.524 1.00 95.31 84 ASN A CA 1
ATOM 657 C C . ASN A 1 84 ? 5.382 2.440 -18.319 1.00 95.31 84 ASN A C 1
ATOM 659 O O . ASN A 1 84 ? 4.744 2.692 -17.294 1.00 95.31 84 ASN A O 1
ATOM 663 N N . ALA A 1 85 ? 4.927 1.599 -19.253 1.00 97.00 85 ALA A N 1
ATOM 664 C CA . ALA A 1 85 ? 3.660 0.887 -19.134 1.00 97.00 85 ALA A CA 1
ATOM 665 C C . ALA A 1 85 ? 3.670 -0.073 -17.935 1.00 97.00 85 ALA A C 1
ATOM 667 O O . ALA A 1 85 ? 2.790 0.012 -17.080 1.00 97.00 85 ALA A O 1
ATOM 668 N N . VAL A 1 86 ? 4.695 -0.924 -17.809 1.00 97.38 86 VAL A N 1
ATOM 669 C CA . VAL A 1 86 ? 4.839 -1.852 -16.673 1.00 97.38 86 VAL A CA 1
ATOM 670 C C . VAL A 1 86 ? 4.881 -1.088 -15.352 1.00 97.38 86 VAL A C 1
ATOM 672 O O . VAL A 1 86 ? 4.180 -1.454 -14.408 1.00 97.38 86 VAL A O 1
ATOM 675 N N . HIS A 1 87 ? 5.659 -0.005 -15.285 1.00 95.69 87 HIS A N 1
ATOM 676 C CA . HIS A 1 87 ? 5.767 0.808 -14.078 1.00 95.69 87 HIS A CA 1
ATOM 677 C C . HIS A 1 87 ? 4.430 1.457 -13.690 1.00 95.69 87 HIS A C 1
ATOM 679 O O . HIS A 1 87 ? 4.000 1.344 -12.542 1.00 95.69 87 HIS A O 1
ATOM 685 N N . THR A 1 88 ? 3.746 2.081 -14.649 1.00 96.88 88 THR A N 1
ATOM 686 C CA . THR A 1 88 ? 2.489 2.808 -14.412 1.00 96.88 88 THR A CA 1
ATOM 687 C C . THR A 1 88 ? 1.351 1.865 -14.040 1.00 96.88 88 THR A C 1
ATOM 689 O O . THR A 1 88 ? 0.615 2.132 -13.088 1.00 96.88 88 THR A O 1
ATOM 692 N N . VAL A 1 89 ? 1.215 0.733 -14.739 1.00 98.00 89 VAL A N 1
ATOM 693 C CA . VAL A 1 89 ? 0.180 -0.264 -14.423 1.00 98.00 89 VAL A CA 1
ATOM 694 C C . VAL A 1 89 ? 0.453 -0.890 -13.054 1.00 98.00 89 VAL A C 1
ATOM 696 O O . VAL A 1 89 ? -0.474 -1.023 -12.257 1.00 98.00 89 VAL A O 1
ATOM 699 N N . PHE A 1 90 ? 1.717 -1.190 -12.725 1.00 97.62 90 PHE A N 1
ATOM 700 C CA . PHE A 1 90 ? 2.082 -1.665 -11.389 1.00 97.62 90 PHE A CA 1
ATOM 701 C C . PHE A 1 90 ? 1.663 -0.671 -10.299 1.00 97.62 90 PHE A C 1
ATOM 703 O O . PHE A 1 90 ? 0.991 -1.064 -9.345 1.00 97.62 90 PHE A O 1
ATOM 710 N N . LEU A 1 91 ? 2.017 0.611 -10.446 1.00 96.50 91 LEU A N 1
ATOM 711 C CA . LEU A 1 91 ? 1.658 1.637 -9.464 1.00 96.50 91 LEU A CA 1
ATOM 712 C C . LEU A 1 91 ? 0.142 1.852 -9.387 1.00 96.50 91 LEU A C 1
ATOM 714 O O . LEU A 1 91 ? -0.381 2.061 -8.298 1.00 96.50 91 LEU A O 1
ATOM 718 N N . THR A 1 92 ? -0.580 1.719 -10.500 1.00 98.25 92 THR A N 1
ATOM 719 C CA . THR A 1 92 ? -2.050 1.791 -10.519 1.00 98.25 92 THR A CA 1
ATOM 720 C C . THR A 1 92 ? -2.675 0.656 -9.708 1.00 98.25 92 THR A C 1
ATOM 722 O O . THR A 1 92 ? -3.561 0.894 -8.889 1.00 98.25 92 THR A O 1
ATOM 725 N N . LEU A 1 93 ? -2.195 -0.580 -9.876 1.00 98.38 93 LEU A N 1
ATOM 726 C CA . LEU A 1 93 ? -2.666 -1.710 -9.071 1.00 98.38 93 LEU A CA 1
ATOM 727 C C . LEU A 1 93 ? -2.271 -1.547 -7.600 1.00 98.38 93 LEU A C 1
ATOM 729 O O . LEU A 1 93 ? -3.086 -1.795 -6.715 1.00 98.38 93 LEU A O 1
ATOM 733 N N . GLN A 1 94 ? -1.062 -1.064 -7.313 1.00 96.94 94 GLN A N 1
ATOM 734 C CA . GLN A 1 94 ? -0.652 -0.780 -5.938 1.00 96.94 94 GLN A CA 1
ATOM 735 C C . GLN A 1 94 ? -1.541 0.298 -5.295 1.00 96.94 94 GLN A C 1
ATOM 737 O O . GLN A 1 94 ? -1.986 0.122 -4.161 1.00 96.94 94 GLN A O 1
ATOM 742 N N . PHE A 1 95 ? -1.874 1.362 -6.030 1.00 98.25 95 PHE A N 1
ATOM 743 C CA . PHE A 1 95 ? -2.823 2.386 -5.595 1.00 98.25 95 PHE A CA 1
ATOM 744 C C . PHE A 1 95 ? -4.200 1.790 -5.309 1.00 98.25 95 PHE A C 1
ATOM 746 O O . PHE A 1 95 ? -4.753 2.022 -4.241 1.00 98.25 95 PHE A O 1
ATOM 753 N N . LEU A 1 96 ? -4.747 0.981 -6.221 1.00 98.50 96 LEU A N 1
ATOM 754 C CA . LEU A 1 96 ? -6.050 0.334 -6.039 1.00 98.50 96 LEU A CA 1
ATOM 755 C C . LEU A 1 96 ? -6.061 -0.625 -4.836 1.00 98.50 96 LEU A C 1
ATOM 757 O O . LEU A 1 96 ? -7.028 -0.651 -4.073 1.00 98.50 96 LEU A O 1
ATOM 761 N N . SER A 1 97 ? -4.974 -1.370 -4.619 1.00 98.38 97 SER A N 1
ATOM 762 C CA . SER A 1 97 ? -4.794 -2.205 -3.428 1.00 98.38 97 SER A CA 1
ATOM 763 C C . SER A 1 97 ? -4.854 -1.356 -2.156 1.00 98.38 97 SER A C 1
ATOM 765 O O . SER A 1 97 ? -5.605 -1.677 -1.231 1.00 98.38 97 SER A O 1
ATOM 767 N N . LEU A 1 98 ? -4.097 -0.257 -2.109 1.00 98.06 98 LEU A N 1
ATOM 768 C CA . LEU A 1 98 ? -4.094 0.665 -0.973 1.00 98.06 98 LEU A CA 1
ATOM 769 C C . LEU A 1 98 ? -5.415 1.423 -0.827 1.00 98.06 98 LEU A C 1
ATOM 771 O O . LEU A 1 98 ? -5.796 1.742 0.290 1.00 98.06 98 LEU A O 1
ATOM 775 N N . TYR A 1 99 ? -6.159 1.650 -1.907 1.00 98.69 99 TYR A N 1
ATOM 776 C CA . TYR A 1 99 ? -7.472 2.294 -1.870 1.00 98.69 99 TYR A CA 1
ATOM 777 C C . TYR A 1 99 ? -8.495 1.432 -1.138 1.00 98.69 99 TYR A C 1
ATOM 779 O O . TYR A 1 99 ? -9.254 1.932 -0.307 1.00 98.69 99 TYR A O 1
ATOM 787 N N . PHE A 1 100 ? -8.488 0.123 -1.381 1.00 98.50 100 PHE A N 1
ATOM 788 C CA . PHE A 1 10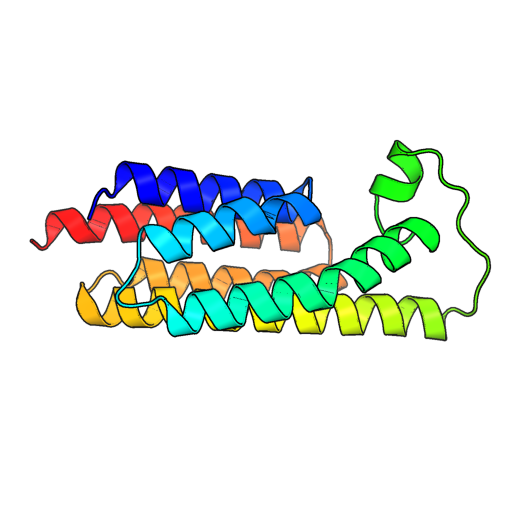0 ? -9.340 -0.782 -0.619 1.00 98.50 100 PHE A CA 1
ATOM 789 C C . PHE A 1 100 ? -8.893 -0.912 0.843 1.00 98.50 100 PHE A C 1
ATOM 791 O O . PHE A 1 100 ? -9.747 -0.970 1.724 1.00 98.50 100 PHE A O 1
ATOM 798 N N . LEU A 1 101 ? -7.587 -0.866 1.125 1.00 98.12 101 LEU A N 1
ATOM 799 C CA . LEU A 1 101 ? -7.091 -0.798 2.504 1.00 98.12 1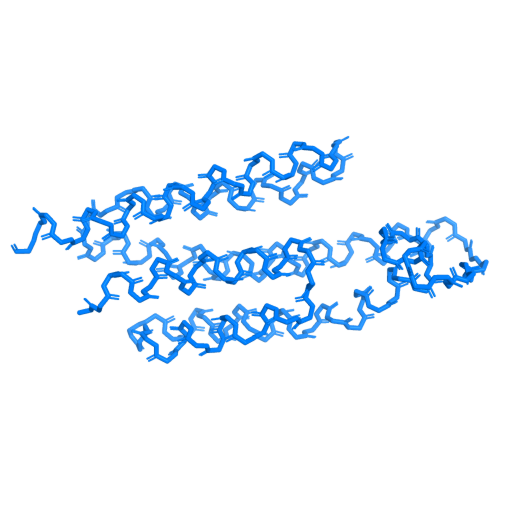01 LEU A CA 1
ATOM 800 C C . LEU A 1 101 ? -7.530 0.501 3.200 1.00 98.12 101 LEU A C 1
ATOM 802 O O . LEU A 1 101 ? -8.038 0.461 4.318 1.00 98.12 101 LEU A O 1
ATOM 806 N N . TYR A 1 102 ? -7.412 1.640 2.517 1.00 98.44 102 TYR A N 1
ATOM 807 C CA . TYR A 1 102 ? -7.911 2.936 2.972 1.00 98.44 102 TYR A CA 1
ATOM 808 C C . TYR A 1 102 ? -9.408 2.878 3.257 1.00 98.44 102 TYR A C 1
ATOM 810 O O . TYR A 1 102 ? -9.843 3.365 4.291 1.00 98.44 102 TYR A O 1
ATOM 818 N N . ARG A 1 103 ? -10.209 2.246 2.397 1.00 98.44 103 ARG A N 1
ATOM 819 C CA . ARG A 1 103 ? -11.637 2.071 2.670 1.00 98.44 103 ARG A CA 1
ATOM 820 C C . ARG A 1 103 ? -11.902 1.287 3.955 1.00 98.44 103 ARG A C 1
ATOM 822 O O . ARG A 1 103 ? -12.813 1.657 4.689 1.00 98.44 103 ARG A O 1
ATOM 829 N N . ALA A 1 104 ? -11.138 0.227 4.224 1.00 97.75 104 ALA A N 1
ATOM 830 C CA . ALA A 1 104 ? -11.246 -0.510 5.483 1.00 97.75 104 ALA A CA 1
ATOM 831 C C . ALA A 1 104 ? -10.907 0.395 6.680 1.00 97.75 104 ALA A C 1
ATOM 833 O O . ALA A 1 104 ? -11.679 0.462 7.631 1.00 97.75 104 ALA A O 1
ATOM 834 N N . LEU A 1 105 ? -9.806 1.149 6.589 1.00 97.94 105 LEU A N 1
ATOM 835 C CA . LEU A 1 105 ? -9.373 2.107 7.612 1.00 97.94 105 LEU A CA 1
ATOM 836 C C . LEU A 1 105 ? -10.371 3.254 7.818 1.00 97.94 105 LEU A C 1
ATOM 838 O O . LEU A 1 105 ? -10.628 3.642 8.949 1.00 97.94 105 LEU A O 1
ATOM 842 N N . SER A 1 106 ? -10.961 3.776 6.743 1.00 97.94 106 SER A N 1
ATOM 843 C CA . SER A 1 106 ? -11.981 4.823 6.797 1.00 97.94 106 SER A CA 1
ATOM 844 C C . SER A 1 106 ? -13.234 4.314 7.489 1.00 97.94 106 SER A C 1
ATOM 846 O O . SER A 1 106 ? -13.731 4.984 8.378 1.00 97.94 106 SER A O 1
ATOM 848 N N . ARG A 1 107 ? -13.723 3.122 7.133 1.00 97.25 107 ARG A N 1
ATOM 849 C CA . ARG A 1 107 ? -14.888 2.534 7.810 1.00 97.25 107 ARG A CA 1
ATOM 850 C C . ARG A 1 107 ? -14.605 2.268 9.285 1.00 97.25 107 ARG A C 1
ATOM 852 O O . ARG A 1 107 ? -15.458 2.514 10.121 1.00 97.25 107 ARG A O 1
ATOM 859 N N . MET A 1 108 ? -13.401 1.798 9.598 1.00 95.69 108 MET A N 1
ATOM 860 C CA . MET A 1 108 ? -12.969 1.611 10.978 1.00 95.69 108 MET A CA 1
ATOM 861 C C . MET A 1 108 ? -12.920 2.940 11.742 1.00 95.69 108 MET A C 1
ATOM 863 O O . MET A 1 108 ? -13.418 3.005 12.857 1.00 95.69 108 MET A O 1
ATOM 867 N N . SER A 1 109 ? -12.401 4.002 11.122 1.00 96.50 109 SER A N 1
ATOM 868 C CA . SER A 1 109 ? -12.447 5.367 11.656 1.00 96.50 109 SER A CA 1
ATOM 869 C C . SER A 1 109 ? -13.878 5.822 11.925 1.00 96.50 109 SER A C 1
ATOM 871 O O . SER A 1 109 ? -14.148 6.325 13.008 1.00 96.50 109 SER A O 1
ATOM 873 N N . ASP A 1 110 ? -14.787 5.627 10.966 1.00 95.88 110 ASP A N 1
ATOM 874 C CA . ASP A 1 110 ? -16.188 6.040 11.087 1.00 95.88 110 ASP A CA 1
ATOM 875 C C . ASP A 1 110 ? -16.903 5.258 12.219 1.00 95.88 110 ASP A C 1
ATOM 877 O O . ASP A 1 110 ? -17.740 5.816 12.923 1.00 95.88 110 ASP A O 1
ATOM 881 N N . ASP A 1 111 ? -16.534 3.989 12.442 1.00 94.12 111 ASP A N 1
ATOM 882 C CA . ASP A 1 111 ? -17.083 3.137 13.509 1.00 94.12 111 ASP A CA 1
ATOM 883 C C . ASP A 1 111 ? -16.531 3.464 14.913 1.00 94.12 111 ASP A C 1
ATOM 885 O O . ASP A 1 111 ? -17.211 3.205 15.908 1.00 94.12 111 ASP A O 1
ATOM 889 N N . THR A 1 112 ? -15.292 3.965 15.024 1.00 93.12 112 THR A N 1
ATOM 890 C CA . THR A 1 112 ? -14.599 4.153 16.319 1.00 93.12 112 THR A CA 1
ATOM 891 C C . THR A 1 112 ? -14.275 5.608 16.665 1.00 93.12 112 THR A C 1
ATOM 893 O O . THR A 1 112 ? -13.741 5.864 17.741 1.00 93.12 112 THR A O 1
ATOM 896 N N . GLY A 1 113 ? -14.513 6.555 15.755 1.00 93.38 113 GLY A N 1
ATOM 897 C CA . GLY A 1 113 ? -14.115 7.962 15.893 1.00 93.38 113 GLY A CA 1
ATOM 898 C C . GLY A 1 113 ? -12.610 8.229 15.726 1.00 93.38 113 GLY A C 1
ATOM 899 O O . GLY A 1 113 ? -12.147 9.332 16.006 1.00 93.38 113 GLY A O 1
ATOM 900 N N . ALA A 1 114 ? -11.824 7.242 15.283 1.00 95.00 114 ALA A N 1
ATOM 901 C CA . ALA A 1 114 ? -10.364 7.347 15.201 1.00 95.00 114 ALA A CA 1
ATOM 902 C C . ALA A 1 114 ? -9.892 7.919 13.849 1.00 95.00 114 ALA A C 1
ATOM 904 O O . ALA A 1 114 ? -9.344 7.198 13.009 1.00 95.00 114 ALA A O 1
ATOM 905 N N . GLU A 1 115 ? -10.069 9.230 13.657 1.00 95.38 115 GLU A N 1
ATOM 906 C CA . GLU A 1 115 ? -9.777 9.972 12.408 1.00 95.38 115 GLU A CA 1
ATOM 907 C C . GLU A 1 115 ? -8.358 9.765 11.844 1.00 95.38 115 GLU A C 1
ATOM 909 O O . GLU A 1 115 ? -8.101 9.900 10.638 1.00 95.38 115 GLU A O 1
ATOM 914 N N . MET A 1 116 ? -7.406 9.398 12.701 1.00 97.75 116 MET A N 1
ATOM 915 C CA . MET A 1 116 ? -6.022 9.151 12.299 1.00 97.75 116 MET A CA 1
ATOM 916 C C . MET A 1 116 ? -5.875 7.896 11.428 1.00 97.75 116 MET A C 1
ATOM 918 O O . MET A 1 116 ? -5.000 7.867 10.563 1.00 97.75 116 MET A O 1
ATOM 922 N N . LEU A 1 117 ? -6.786 6.918 11.534 1.00 97.56 117 LEU A N 1
ATOM 923 C CA . LEU A 1 117 ? -6.838 5.766 10.622 1.00 97.56 117 LEU A CA 1
ATOM 924 C C . LEU A 1 117 ? -7.130 6.207 9.182 1.00 97.56 117 LEU A C 1
ATOM 926 O O . LEU A 1 117 ? -6.458 5.784 8.236 1.00 97.56 117 LEU A O 1
ATOM 930 N N . LYS A 1 118 ? -8.113 7.097 9.020 1.00 97.25 118 LYS A N 1
ATOM 931 C CA . LYS A 1 118 ? -8.521 7.657 7.725 1.00 97.25 118 LYS A CA 1
ATOM 932 C C . LYS A 1 118 ? -7.402 8.500 7.122 1.00 97.25 118 LYS A C 1
ATOM 934 O O . LYS A 1 118 ? -7.059 8.324 5.952 1.00 97.25 118 LYS A O 1
ATOM 939 N N . THR A 1 119 ? -6.787 9.353 7.939 1.00 97.75 119 THR A N 1
ATOM 940 C CA . THR A 1 119 ? -5.668 10.215 7.531 1.00 97.75 119 THR A CA 1
ATOM 941 C C . THR A 1 119 ? -4.441 9.391 7.138 1.00 97.75 119 THR A C 1
ATOM 943 O O . THR A 1 119 ? -3.842 9.630 6.088 1.00 97.75 119 THR A O 1
ATOM 946 N N . GLY A 1 120 ? -4.099 8.368 7.925 1.00 98.00 120 GLY A N 1
ATOM 947 C CA . GLY A 1 120 ? -3.002 7.455 7.618 1.00 98.00 120 GLY A CA 1
ATOM 948 C C . GLY A 1 120 ? -3.226 6.697 6.310 1.00 98.00 120 GLY A C 1
ATOM 949 O O . GLY A 1 120 ? -2.337 6.667 5.461 1.00 98.00 120 GLY A O 1
ATOM 950 N N . GLY A 1 121 ? -4.435 6.175 6.081 1.00 97.75 121 GLY A N 1
ATOM 951 C CA . GLY A 1 121 ? -4.783 5.526 4.815 1.00 97.75 121 GLY A CA 1
ATOM 952 C C . GLY A 1 121 ? -4.715 6.464 3.598 1.00 97.75 121 GLY A C 1
ATOM 953 O O . GLY A 1 121 ? -4.224 6.053 2.546 1.00 97.75 121 GLY A O 1
ATOM 954 N N . LEU A 1 122 ? -5.129 7.731 3.732 1.00 98.00 122 LEU A N 1
ATOM 955 C CA . LEU A 1 122 ? -4.960 8.739 2.673 1.00 98.00 122 LEU A CA 1
ATOM 956 C C . LEU A 1 122 ? -3.483 9.018 2.382 1.00 98.00 122 LEU A C 1
ATOM 958 O O . LEU A 1 122 ? -3.098 9.122 1.218 1.00 98.00 122 LEU A O 1
ATOM 962 N N . MET A 1 123 ? -2.645 9.094 3.416 1.00 98.19 123 MET A N 1
ATOM 963 C CA . MET A 1 123 ? -1.207 9.293 3.242 1.00 98.19 123 MET A CA 1
ATOM 964 C C . MET A 1 123 ? -0.567 8.146 2.441 1.00 98.19 123 MET A C 1
ATOM 966 O O . MET A 1 123 ? 0.255 8.397 1.560 1.00 98.19 123 MET A O 1
ATOM 970 N N . LEU A 1 124 ? -0.996 6.898 2.668 1.00 97.75 124 LEU A N 1
ATOM 971 C CA . LEU A 1 124 ? -0.552 5.753 1.862 1.00 97.75 124 LEU A CA 1
ATOM 972 C C . LEU A 1 124 ? -0.957 5.884 0.385 1.00 97.75 124 LEU A C 1
ATOM 974 O O . LEU A 1 124 ? -0.188 5.507 -0.497 1.00 97.75 124 LEU A O 1
ATOM 978 N N . LEU A 1 125 ? -2.136 6.442 0.095 1.00 97.88 125 LEU A N 1
ATOM 979 C CA . LEU A 1 125 ? -2.563 6.710 -1.282 1.00 97.88 125 LEU A CA 1
ATOM 980 C C . LEU A 1 125 ? -1.718 7.793 -1.947 1.00 97.88 125 LEU A C 1
ATOM 982 O O . LEU A 1 125 ? -1.324 7.626 -3.100 1.00 97.88 125 LEU A O 1
ATOM 986 N N . VAL A 1 126 ? -1.408 8.868 -1.220 1.00 97.38 126 VAL A N 1
ATOM 987 C CA . VAL A 1 126 ? -0.537 9.959 -1.688 1.00 97.38 126 VAL A CA 1
ATOM 988 C C . VAL A 1 126 ? 0.902 9.482 -1.902 1.00 97.38 126 VAL A C 1
ATOM 990 O O . VAL A 1 126 ? 1.584 9.986 -2.794 1.00 97.38 126 VAL A O 1
ATOM 993 N N . ALA A 1 127 ? 1.367 8.474 -1.162 1.00 96.88 127 ALA A N 1
ATOM 994 C CA . ALA A 1 127 ? 2.701 7.913 -1.359 1.00 96.88 127 ALA A CA 1
ATOM 995 C C . ALA A 1 127 ? 2.911 7.387 -2.792 1.00 96.88 127 ALA A C 1
ATOM 997 O O . ALA A 1 127 ? 3.988 7.559 -3.359 1.00 96.88 127 ALA A O 1
ATOM 998 N N . ILE A 1 128 ? 1.887 6.797 -3.418 1.00 95.94 128 ILE A N 1
ATOM 999 C CA . ILE A 1 128 ? 2.012 6.200 -4.756 1.00 95.94 128 ILE A CA 1
ATOM 1000 C C . ILE A 1 128 ? 2.384 7.210 -5.853 1.00 95.94 128 ILE A C 1
ATOM 1002 O O . ILE A 1 128 ? 3.381 6.968 -6.533 1.00 95.94 128 ILE A O 1
ATOM 1006 N N . PRO A 1 129 ? 1.680 8.343 -6.055 1.00 94.06 129 PRO A N 1
ATOM 1007 C CA . PRO A 1 129 ? 2.111 9.339 -7.031 1.00 94.06 129 PRO A CA 1
ATOM 1008 C C . PRO A 1 129 ? 3.475 9.955 -6.683 1.00 94.06 129 PRO A C 1
ATOM 1010 O O . PRO A 1 129 ? 4.234 10.289 -7.593 1.00 94.06 129 PRO A O 1
ATOM 1013 N N . LEU A 1 130 ? 3.851 10.037 -5.398 1.00 94.75 130 LEU A N 1
ATOM 1014 C CA . LEU A 1 130 ? 5.189 10.498 -5.002 1.00 94.75 130 LEU A CA 1
ATOM 1015 C C . LEU A 1 130 ? 6.309 9.575 -5.497 1.00 94.75 130 LEU A C 1
ATOM 1017 O O . LEU A 1 130 ? 7.430 10.048 -5.672 1.00 94.75 130 LEU A O 1
ATOM 1021 N N . HIS A 1 131 ? 6.008 8.313 -5.816 1.00 91.19 131 HIS A N 1
ATOM 1022 C CA . HIS A 1 131 ? 6.956 7.391 -6.443 1.00 91.19 131 HIS A CA 1
ATOM 1023 C C . HIS A 1 131 ? 7.463 7.902 -7.809 1.00 91.19 131 HIS A C 1
ATOM 1025 O O . HIS A 1 131 ? 8.581 7.562 -8.202 1.00 91.19 131 HIS A O 1
ATOM 1031 N N . PHE A 1 132 ? 6.691 8.738 -8.518 1.00 88.50 132 PHE A N 1
ATOM 1032 C CA . PHE A 1 132 ? 7.137 9.393 -9.756 1.00 88.50 132 PHE A CA 1
ATOM 1033 C C . PHE A 1 132 ? 8.018 10.622 -9.503 1.00 88.50 132 PHE A C 1
ATOM 1035 O O . PHE A 1 132 ? 8.829 10.969 -10.356 1.00 88.50 132 PHE A O 1
ATOM 1042 N N . ALA A 1 133 ? 7.864 11.282 -8.351 1.00 90.56 133 ALA A N 1
ATOM 1043 C CA . ALA A 1 133 ? 8.684 12.430 -7.981 1.00 90.56 133 ALA A CA 1
ATOM 1044 C C . ALA A 1 133 ? 10.043 11.966 -7.446 1.00 90.56 133 ALA A C 1
ATOM 1046 O O . ALA A 1 133 ? 11.079 12.237 -8.047 1.00 90.56 133 ALA A O 1
ATOM 1047 N N . THR A 1 134 ? 10.044 11.249 -6.317 1.00 90.88 134 THR A N 1
ATOM 1048 C CA . THR A 1 134 ? 11.244 10.627 -5.746 1.00 90.88 134 THR A CA 1
ATOM 1049 C C . THR A 1 134 ? 10.868 9.420 -4.890 1.00 90.88 134 THR A C 1
ATOM 1051 O O . THR A 1 134 ? 9.881 9.437 -4.152 1.00 90.88 134 THR A O 1
ATOM 1054 N N . ILE A 1 135 ? 11.714 8.388 -4.899 1.00 87.94 135 ILE A N 1
ATOM 1055 C CA . ILE A 1 135 ? 11.522 7.225 -4.024 1.00 87.94 135 ILE A CA 1
ATOM 1056 C C . ILE A 1 135 ? 11.568 7.611 -2.533 1.00 87.94 135 ILE A C 1
ATOM 1058 O O . ILE A 1 135 ? 10.844 7.047 -1.718 1.00 87.94 135 ILE A O 1
ATOM 1062 N N . THR A 1 136 ? 12.365 8.624 -2.176 1.00 94.00 136 THR A N 1
ATOM 1063 C CA . THR A 1 136 ? 12.466 9.144 -0.807 1.00 94.00 136 THR A CA 1
ATOM 1064 C C . THR A 1 136 ? 11.137 9.717 -0.319 1.00 94.00 136 THR A C 1
ATOM 1066 O O . THR A 1 136 ? 10.707 9.393 0.786 1.00 94.00 136 THR A O 1
ATOM 1069 N N . ALA A 1 137 ? 10.450 10.520 -1.139 1.00 94.44 137 ALA A N 1
ATOM 1070 C CA . ALA A 1 137 ? 9.145 11.076 -0.784 1.00 94.44 137 ALA A CA 1
ATOM 1071 C C . ALA A 1 137 ? 8.082 9.978 -0.607 1.00 94.44 137 ALA A C 1
ATOM 1073 O O . ALA A 1 137 ? 7.304 10.034 0.346 1.00 94.44 137 ALA A O 1
ATOM 1074 N N . TYR A 1 138 ? 8.099 8.945 -1.461 1.00 94.31 138 TYR A N 1
ATOM 1075 C CA . TYR A 1 138 ? 7.266 7.748 -1.293 1.00 94.31 138 TYR A CA 1
ATOM 1076 C C . TYR A 1 138 ? 7.492 7.082 0.076 1.00 94.31 138 TYR A C 1
ATOM 1078 O O . TYR A 1 138 ? 6.526 6.800 0.789 1.00 94.31 138 TYR A O 1
ATOM 1086 N N . PHE A 1 139 ? 8.751 6.867 0.476 1.00 94.50 139 PHE A N 1
ATOM 1087 C CA . PHE A 1 139 ? 9.066 6.251 1.768 1.00 94.50 139 PHE A CA 1
ATOM 1088 C C . PHE A 1 139 ? 8.610 7.112 2.945 1.00 94.50 139 PHE A C 1
ATOM 1090 O O . PHE A 1 139 ? 7.981 6.589 3.860 1.00 94.50 139 PHE A O 1
ATOM 1097 N N . ILE A 1 140 ? 8.881 8.421 2.915 1.00 96.88 140 ILE A N 1
ATOM 1098 C CA . ILE A 1 140 ? 8.464 9.344 3.981 1.00 96.88 140 ILE A CA 1
ATOM 1099 C C . ILE A 1 140 ? 6.942 9.312 4.145 1.00 96.88 140 ILE A C 1
ATOM 1101 O O . ILE A 1 140 ? 6.455 9.116 5.257 1.00 96.88 140 ILE A O 1
ATOM 1105 N N . ALA A 1 141 ? 6.186 9.436 3.051 1.00 96.94 141 ALA A N 1
ATOM 1106 C CA . ALA A 1 141 ? 4.728 9.370 3.100 1.00 96.94 141 ALA A CA 1
ATOM 1107 C C . ALA A 1 141 ? 4.239 8.011 3.628 1.00 96.94 141 ALA A C 1
ATOM 1109 O O . ALA A 1 141 ? 3.363 7.960 4.487 1.00 96.94 141 ALA A O 1
ATOM 1110 N N . THR A 1 142 ? 4.848 6.905 3.193 1.00 96.94 142 THR A N 1
ATOM 1111 C CA . THR A 1 142 ? 4.471 5.564 3.668 1.00 96.94 142 THR A CA 1
ATOM 1112 C C . THR A 1 142 ? 4.703 5.404 5.176 1.00 96.94 142 THR A C 1
ATOM 1114 O O . THR A 1 142 ? 3.823 4.908 5.881 1.00 96.94 142 THR A O 1
ATOM 1117 N N . TRP A 1 143 ? 5.841 5.880 5.695 1.00 98.12 143 TRP A N 1
ATOM 1118 C CA . TRP A 1 143 ? 6.138 5.871 7.132 1.00 98.12 143 TRP A CA 1
ATOM 1119 C C . TRP A 1 143 ? 5.192 6.764 7.934 1.00 98.12 143 TRP A C 1
ATOM 1121 O O . TRP A 1 143 ? 4.680 6.332 8.965 1.00 98.12 143 TRP A O 1
ATOM 1131 N N . MET A 1 144 ? 4.901 7.971 7.444 1.00 98.25 144 MET A N 1
ATOM 1132 C CA . MET A 1 144 ? 3.914 8.859 8.066 1.00 98.25 144 MET A CA 1
ATOM 1133 C C . MET A 1 144 ? 2.529 8.206 8.107 1.00 98.25 144 MET A C 1
ATOM 1135 O O . MET A 1 144 ? 1.864 8.239 9.139 1.00 98.25 144 MET A O 1
ATOM 1139 N N . GLY A 1 145 ? 2.116 7.552 7.017 1.00 98.19 145 GLY A N 1
ATOM 1140 C CA . GLY A 1 145 ? 0.868 6.795 6.962 1.00 98.19 145 GLY A CA 1
ATOM 1141 C C . GLY A 1 145 ? 0.818 5.675 8.001 1.00 98.19 145 GLY A C 1
ATOM 1142 O O . GLY A 1 145 ? -0.179 5.552 8.708 1.00 98.19 145 GLY A O 1
ATOM 1143 N N . LEU A 1 146 ? 1.903 4.907 8.153 1.00 98.19 146 LEU A N 1
ATOM 1144 C CA . LEU A 1 146 ? 2.002 3.861 9.175 1.00 98.19 146 LEU A CA 1
ATOM 1145 C C . LEU A 1 146 ? 1.894 4.426 10.598 1.00 98.19 146 LEU A C 1
ATOM 1147 O O . LEU A 1 146 ? 1.132 3.888 11.397 1.00 98.19 146 LEU A O 1
ATOM 1151 N N . ILE A 1 147 ? 2.625 5.501 10.912 1.00 98.19 147 ILE A N 1
ATOM 1152 C CA . ILE A 1 147 ? 2.593 6.136 12.240 1.00 98.19 147 ILE A CA 1
ATOM 1153 C C . ILE A 1 147 ? 1.171 6.598 12.576 1.00 98.19 147 ILE A C 1
ATOM 1155 O O . ILE A 1 147 ? 0.681 6.327 13.669 1.00 98.19 147 ILE A O 1
ATOM 1159 N N . LEU A 1 148 ? 0.488 7.239 11.625 1.00 98.25 148 LEU A N 1
ATOM 1160 C CA . LEU A 1 148 ? -0.893 7.693 11.800 1.00 98.25 148 LEU A CA 1
ATOM 1161 C C . LEU A 1 148 ? -1.873 6.528 11.980 1.00 98.25 148 LEU A C 1
ATOM 1163 O O . LEU A 1 148 ? -2.786 6.627 12.794 1.00 98.25 148 LEU A O 1
ATOM 1167 N N . ILE A 1 149 ? -1.676 5.415 11.264 1.00 98.06 149 ILE A N 1
ATOM 1168 C CA . ILE A 1 149 ? -2.487 4.206 11.453 1.00 98.06 149 ILE A CA 1
ATOM 1169 C C . ILE A 1 149 ? -2.277 3.638 12.857 1.00 98.06 149 ILE A C 1
ATOM 1171 O O . ILE A 1 149 ? -3.261 3.367 13.533 1.00 98.06 149 ILE A O 1
ATOM 1175 N N . ILE A 1 150 ? -1.029 3.484 13.311 1.00 97.12 150 ILE A N 1
ATOM 1176 C CA . ILE A 1 150 ? -0.725 2.988 14.664 1.00 97.12 150 ILE A CA 1
ATOM 1177 C C . ILE A 1 150 ? -1.379 3.891 15.712 1.00 97.12 150 ILE A C 1
ATOM 1179 O O . ILE A 1 150 ? -2.155 3.413 16.533 1.00 97.12 150 ILE A O 1
ATOM 1183 N N . TYR A 1 151 ? -1.162 5.202 15.615 1.00 96.56 151 TYR A N 1
ATOM 1184 C CA . TYR A 1 151 ? -1.760 6.166 16.533 1.00 96.56 151 TYR A CA 1
ATOM 1185 C C . TYR A 1 151 ? -3.300 6.133 16.501 1.00 96.56 151 TYR A C 1
ATOM 1187 O O . TYR A 1 151 ? -3.955 6.181 17.539 1.00 96.56 151 TYR A O 1
ATOM 1195 N N . GLY A 1 152 ? -3.907 5.977 15.321 1.00 96.25 152 GLY A N 1
ATOM 1196 C CA . GLY A 1 152 ? -5.353 5.793 15.186 1.00 96.25 152 GLY A CA 1
ATOM 1197 C C . GLY A 1 152 ? -5.862 4.493 15.812 1.00 96.25 152 GLY A C 1
ATOM 1198 O O . GLY A 1 152 ? -6.945 4.475 16.391 1.00 96.25 152 GLY A O 1
ATOM 1199 N N . LEU A 1 153 ? -5.089 3.405 15.755 1.00 95.94 153 LEU A N 1
ATOM 1200 C CA . LEU A 1 153 ? -5.443 2.152 16.423 1.00 95.94 153 LEU A CA 1
ATOM 1201 C C . LEU A 1 153 ? -5.426 2.313 17.948 1.00 95.94 153 LEU A C 1
ATOM 1203 O O . LEU A 1 153 ? -6.352 1.839 18.607 1.00 95.94 153 LEU A O 1
ATOM 1207 N N . GLU A 1 154 ? -4.449 3.029 18.504 1.00 93.38 154 GLU A N 1
ATOM 1208 C CA . GLU A 1 154 ? -4.393 3.349 19.938 1.00 93.38 154 GLU A CA 1
ATOM 1209 C C . GLU A 1 154 ? -5.620 4.164 20.391 1.00 93.38 154 GLU A C 1
ATOM 1211 O O . GLU A 1 154 ? -6.210 3.874 21.437 1.00 93.38 154 GLU A O 1
ATOM 1216 N N . GLN A 1 155 ? -6.081 5.118 19.570 1.00 89.69 155 GLN A N 1
ATOM 1217 C CA . GLN A 1 155 ? -7.294 5.908 19.840 1.00 89.69 155 GLN A CA 1
ATOM 1218 C C . GLN A 1 155 ? -8.558 5.044 19.960 1.00 89.69 155 GLN A C 1
ATOM 1220 O O . GLN A 1 155 ? -9.458 5.385 20.725 1.00 89.69 155 GLN A O 1
ATOM 1225 N N . THR A 1 156 ? -8.620 3.896 19.274 1.00 85.94 156 THR A N 1
ATOM 1226 C CA . THR A 1 156 ? -9.785 2.995 19.365 1.00 85.94 156 THR A CA 1
ATOM 1227 C C . THR A 1 156 ? -9.973 2.368 20.749 1.00 85.94 156 THR A C 1
ATOM 1229 O O . THR A 1 156 ? -11.065 1.893 21.051 1.00 85.94 156 THR A O 1
ATOM 1232 N N . VAL A 1 157 ? -8.938 2.368 21.599 1.00 75.12 157 VAL A N 1
ATOM 1233 C CA . VAL A 1 157 ? -9.017 1.887 22.990 1.00 75.12 157 VAL A CA 1
ATOM 1234 C C . VAL A 1 157 ? -9.487 2.991 23.939 1.00 75.12 157 VAL A C 1
ATOM 1236 O O . VAL A 1 157 ? -10.186 2.705 24.903 1.00 75.12 157 VAL A O 1
ATOM 1239 N N . GLY A 1 158 ? -9.123 4.250 23.676 1.00 57.94 158 GLY A N 1
ATOM 1240 C CA . GLY A 1 158 ? -9.412 5.392 24.556 1.00 57.94 158 GLY A CA 1
ATOM 1241 C C . GLY A 1 158 ? -10.843 5.941 24.476 1.00 57.94 158 GLY A C 1
ATOM 1242 O O . GLY A 1 158 ? -11.192 6.844 25.233 1.00 57.94 158 GLY A O 1
ATOM 1243 N N . HIS A 1 159 ? -11.663 5.425 23.559 1.00 48.97 159 HIS A N 1
ATOM 1244 C CA . HIS A 1 159 ? -13.067 5.813 23.364 1.00 48.97 159 HIS A CA 1
ATOM 1245 C C . HIS A 1 159 ? -14.060 4.665 23.626 1.00 48.97 159 HIS A C 1
ATOM 1247 O O . HIS A 1 159 ? -15.234 4.790 23.278 1.00 48.97 159 HIS A O 1
ATOM 1253 N N . GLY A 1 160 ? -13.590 3.555 24.209 1.00 43.03 160 GLY A N 1
ATOM 1254 C CA . GLY A 1 160 ? -14.398 2.386 24.578 1.00 43.03 160 GLY A CA 1
ATOM 1255 C C . GLY A 1 160 ? -14.814 2.364 26.041 1.00 43.03 160 GLY A C 1
ATOM 1256 O O . GLY A 1 160 ? -14.030 2.849 26.886 1.00 43.03 160 GLY A O 1
#